Protein AF-A0A7C7VPJ4-F1 (afdb_monomer_lite)

Sequence (74 aa):
MIEPTETEPLETLDYFAESMKKISHEAYSDPQKVLNAPHNTSVSLVDEVKASSPRSLCLSWRMYKKSTFHRSRE

Radius of gyration: 19.78 Å; chains: 1; bounding box: 41×20×56 Å

Foldseek 3Di:
DDDPDDPDDPVVVVVVVVVVVVLVVCCVPPVCCVVQDDDPDPDGDDDVVLCPDPVNDDDDPVSVCVVVVVVVVD

Secondary structure (DSSP, 8-state):
-----TTS-HHHHHHHHHHHHHHHHHHHH-HHHHHT--SSSSS----HHHHH-TTT---SHHHHHHHHHHHT--

pLDDT: mean 92.33, std 11.31, range [43.44, 98.75]

Structure (mmCIF, N/CA/C/O backbone):
data_AF-A0A7C7VPJ4-F1
#
_entry.id   AF-A0A7C7VPJ4-F1
#
loop_
_atom_site.group_PDB
_atom_site.id
_atom_site.type_symbol
_atom_site.label_atom_id
_atom_site.label_alt_id
_atom_site.label_comp_id
_atom_site.label_asym_id
_atom_site.label_entity_id
_atom_site.label_seq_id
_atom_site.pdbx_PDB_ins_code
_atom_site.Cartn_x
_atom_site.Cartn_y
_atom_site.Cartn_z
_atom_site.occupancy
_atom_site.B_iso_or_equiv
_atom_site.auth_seq_id
_atom_site.auth_comp_id
_atom_site.auth_asym_id
_atom_site.auth_atom_id
_atom_site.pdbx_PDB_model_num
ATOM 1 N N . MET A 1 1 ? -0.401 -9.121 6.732 1.00 92.44 1 MET A N 1
ATOM 2 C CA . MET A 1 1 ? 0.384 -8.876 7.959 1.00 92.44 1 MET A CA 1
ATOM 3 C C . MET A 1 1 ? 0.117 -7.438 8.367 1.00 92.44 1 MET A C 1
ATOM 5 O O . MET A 1 1 ? 0.194 -6.590 7.490 1.00 92.44 1 MET A O 1
ATOM 9 N N . ILE A 1 2 ? -0.307 -7.186 9.607 1.00 96.62 2 ILE A N 1
ATOM 10 C CA . ILE A 1 2 ? -0.641 -5.843 10.114 1.00 96.62 2 ILE A CA 1
ATOM 11 C C . ILE A 1 2 ? 0.252 -5.595 11.332 1.00 96.62 2 ILE A C 1
ATOM 13 O O . ILE A 1 2 ? 0.222 -6.397 12.261 1.00 96.62 2 ILE A O 1
ATOM 17 N N . GLU A 1 3 ? 1.039 -4.521 11.302 1.00 97.25 3 GLU A N 1
ATOM 18 C CA . GLU A 1 3 ? 1.988 -4.137 12.353 1.00 97.25 3 GLU A CA 1
ATOM 19 C C . GLU A 1 3 ? 1.866 -2.622 12.601 1.00 97.25 3 GLU A C 1
ATOM 21 O O . GLU A 1 3 ? 2.480 -1.840 11.880 1.00 97.25 3 GLU A O 1
ATOM 26 N N . PRO A 1 4 ? 1.023 -2.182 13.553 1.00 95.06 4 PRO A N 1
ATOM 27 C CA . PRO A 1 4 ? 0.839 -0.759 13.832 1.00 95.06 4 PRO A CA 1
ATOM 28 C C . PRO A 1 4 ? 2.009 -0.128 14.595 1.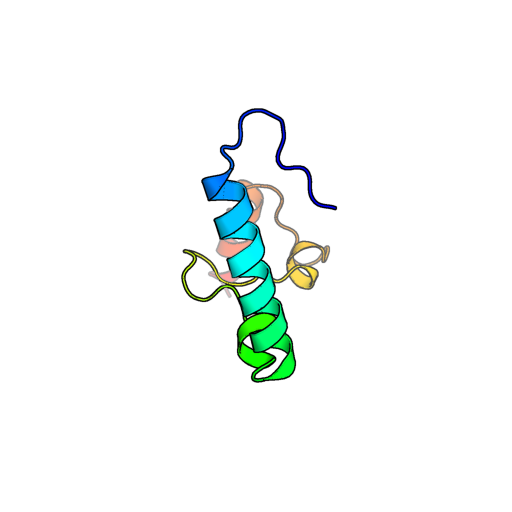00 95.06 4 PRO A C 1
ATOM 30 O O . PRO A 1 4 ? 2.191 1.073 14.494 1.00 95.06 4 PRO A O 1
ATOM 33 N N . THR A 1 5 ? 2.827 -0.909 15.311 1.00 95.88 5 THR A N 1
ATOM 34 C CA . THR A 1 5 ? 3.833 -0.421 16.285 1.00 95.88 5 THR A CA 1
ATOM 35 C C . THR A 1 5 ? 3.212 0.314 17.485 1.00 95.88 5 THR A C 1
ATOM 37 O O . THR A 1 5 ? 1.996 0.482 17.569 1.00 95.88 5 THR A O 1
ATOM 40 N N . GLU A 1 6 ? 4.025 0.672 18.477 1.00 96.75 6 GLU A N 1
ATOM 41 C CA . GLU A 1 6 ? 3.576 1.230 19.758 1.00 96.75 6 GLU A CA 1
ATOM 42 C C . GLU A 1 6 ? 3.266 2.732 19.729 1.00 96.75 6 GLU A C 1
ATOM 44 O O . GLU A 1 6 ? 2.631 3.239 20.652 1.00 96.75 6 GLU A O 1
ATOM 49 N N . THR A 1 7 ? 3.722 3.457 18.704 1.00 98.06 7 THR A N 1
ATOM 50 C CA . THR A 1 7 ? 3.529 4.913 18.612 1.00 98.06 7 THR A CA 1
ATOM 51 C C . THR A 1 7 ? 2.176 5.310 18.033 1.00 98.06 7 THR A C 1
ATOM 53 O O . THR A 1 7 ? 1.812 6.484 18.099 1.00 98.06 7 THR A O 1
ATOM 56 N N . GLU A 1 8 ? 1.437 4.363 17.455 1.00 98.00 8 GLU A N 1
ATOM 57 C CA . GLU A 1 8 ? 0.130 4.641 16.869 1.00 98.00 8 GLU A CA 1
ATOM 58 C C . GLU A 1 8 ? -0.938 4.820 17.956 1.00 98.00 8 GLU A C 1
ATOM 60 O O . GLU A 1 8 ? -1.089 3.963 18.833 1.00 98.00 8 GLU A O 1
ATOM 65 N N . PRO A 1 9 ? -1.706 5.920 17.916 1.00 98.25 9 PRO A N 1
ATOM 66 C CA . PRO A 1 9 ? -2.767 6.155 18.877 1.00 98.25 9 PRO A CA 1
ATOM 67 C C . PRO A 1 9 ? -3.985 5.268 18.571 1.00 98.25 9 PRO A C 1
ATOM 69 O O . PRO A 1 9 ? -4.181 4.809 17.440 1.00 98.25 9 PRO A O 1
ATOM 72 N N . LEU A 1 10 ? -4.834 5.041 19.578 1.00 98.00 10 LEU A N 1
ATOM 73 C CA . LEU A 1 10 ? -6.009 4.168 19.460 1.00 98.00 10 LEU A CA 1
ATOM 74 C C . LEU A 1 10 ? -6.943 4.618 18.327 1.00 98.00 10 LEU A C 1
ATOM 76 O O . LEU A 1 10 ? -7.459 3.792 17.580 1.00 98.00 10 LEU A O 1
ATOM 80 N N . GLU A 1 11 ? -7.093 5.928 18.146 1.00 98.31 11 GLU A N 1
ATOM 81 C CA . GLU A 1 11 ? -7.942 6.526 17.121 1.00 98.31 11 GLU A CA 1
ATOM 82 C C . GLU A 1 11 ? -7.481 6.160 15.702 1.00 98.31 11 GLU A C 1
ATOM 84 O O . GLU A 1 11 ? -8.317 5.941 14.820 1.00 98.31 11 GLU A O 1
ATOM 89 N N . THR A 1 12 ? -6.166 6.042 15.467 1.00 98.38 12 THR A N 1
ATOM 90 C CA . THR A 1 12 ? -5.640 5.581 14.171 1.00 98.38 12 THR A CA 1
ATOM 91 C C . THR A 1 12 ? -5.989 4.114 13.935 1.00 98.38 12 THR A C 1
ATOM 93 O O . THR A 1 12 ? -6.365 3.743 12.820 1.00 98.38 12 THR A O 1
ATOM 96 N N . LEU A 1 13 ? -5.910 3.276 14.974 1.00 98.25 13 LEU A N 1
ATOM 97 C CA . LEU A 1 13 ? -6.246 1.852 14.880 1.00 98.25 13 LEU A CA 1
ATOM 98 C C . LEU A 1 13 ? -7.734 1.645 14.585 1.00 98.25 13 LEU A C 1
ATOM 100 O O . LEU A 1 13 ? -8.082 0.848 13.710 1.00 98.25 13 LEU A O 1
ATOM 104 N N . ASP A 1 14 ? -8.600 2.403 15.257 1.00 98.50 14 ASP A N 1
ATOM 105 C CA . ASP A 1 14 ? -10.043 2.382 15.015 1.00 98.50 14 ASP A CA 1
ATOM 106 C C . ASP A 1 14 ? -10.367 2.849 13.593 1.00 98.50 14 ASP A C 1
ATOM 108 O O . ASP A 1 14 ? -11.130 2.200 12.870 1.00 98.50 14 ASP A O 1
ATOM 112 N N . TYR A 1 15 ? -9.730 3.931 13.140 1.00 98.56 15 TYR A N 1
ATOM 113 C CA . TYR A 1 15 ? -9.896 4.423 11.776 1.00 98.56 15 TYR A CA 1
ATOM 114 C C . TYR A 1 15 ? -9.445 3.399 10.722 1.00 98.56 15 TYR A C 1
ATOM 116 O O . TYR A 1 15 ? -10.127 3.198 9.707 1.00 98.56 15 TYR A O 1
ATOM 124 N N . PHE A 1 16 ? -8.320 2.719 10.954 1.00 98.25 16 PHE A N 1
ATOM 125 C CA . PHE A 1 16 ? -7.852 1.637 10.093 1.00 98.25 16 PHE A CA 1
ATOM 126 C C . PHE A 1 16 ? -8.860 0.478 10.060 1.00 98.25 16 PHE A C 1
ATOM 128 O O . PHE A 1 16 ? -9.231 0.022 8.975 1.00 98.25 16 PHE A O 1
ATOM 135 N N . ALA A 1 17 ? -9.363 0.039 11.218 1.00 98.25 17 ALA A N 1
ATOM 136 C CA . ALA A 1 17 ? -10.345 -1.041 11.311 1.00 98.25 17 ALA A CA 1
ATOM 137 C C . ALA A 1 17 ? -11.647 -0.707 10.564 1.00 98.25 17 ALA A C 1
ATOM 139 O O . ALA A 1 17 ? -12.159 -1.534 9.805 1.00 98.25 17 ALA A O 1
ATOM 140 N N . GLU A 1 18 ? -12.159 0.516 10.715 1.00 98.75 18 GLU A N 1
ATOM 141 C CA . GLU A 1 18 ? -13.337 0.987 9.982 1.00 98.75 18 GLU A CA 1
ATOM 142 C C . GLU A 1 18 ? -13.093 1.061 8.472 1.00 98.75 18 GLU A C 1
ATOM 144 O O . GLU A 1 18 ? -13.953 0.676 7.674 1.00 98.75 18 GLU A O 1
ATOM 149 N N . SER A 1 19 ? -11.903 1.491 8.056 1.00 98.31 19 SER A N 1
ATOM 150 C CA . SER A 1 19 ? -11.521 1.507 6.641 1.00 98.31 19 SER A CA 1
ATOM 151 C C . SER A 1 19 ? -11.473 0.091 6.057 1.00 98.31 19 SER A C 1
ATOM 153 O O . SER A 1 19 ? -12.020 -0.147 4.981 1.00 98.31 19 SER A O 1
ATOM 155 N N . MET A 1 20 ? -10.923 -0.880 6.790 1.00 98.44 20 MET A N 1
ATOM 156 C CA . MET A 1 20 ? -10.893 -2.286 6.368 1.00 98.44 20 MET A CA 1
ATOM 157 C C . MET A 1 20 ? -12.293 -2.903 6.268 1.00 98.44 20 MET A C 1
ATOM 159 O O . MET A 1 20 ? -12.563 -3.650 5.326 1.00 98.44 20 MET A O 1
ATOM 163 N N . LYS A 1 21 ? -13.215 -2.569 7.186 1.00 98.62 21 LYS A N 1
ATOM 164 C CA . LYS A 1 21 ? -14.625 -2.993 7.091 1.00 98.62 21 LYS A CA 1
ATOM 165 C C . LYS A 1 21 ? -15.287 -2.454 5.823 1.00 98.62 21 LYS A C 1
ATOM 167 O O . LYS A 1 21 ? -15.972 -3.206 5.133 1.00 98.62 21 LYS A O 1
ATOM 172 N N . LYS A 1 22 ? -15.053 -1.179 5.494 1.00 98.56 22 LYS A N 1
ATOM 173 C CA . LYS A 1 22 ? -15.568 -0.557 4.264 1.00 98.56 22 LYS A CA 1
ATOM 174 C C . LYS A 1 22 ? -15.002 -1.229 3.018 1.00 98.56 22 LYS A C 1
ATOM 176 O O . LYS A 1 22 ? -15.781 -1.610 2.156 1.00 98.56 22 LYS A O 1
ATOM 181 N N . ILE A 1 23 ? -13.688 -1.451 2.960 1.00 98.25 23 ILE A N 1
ATOM 182 C CA . ILE A 1 23 ? -13.040 -2.149 1.836 1.00 98.25 23 ILE A CA 1
ATOM 183 C C . ILE A 1 23 ? -13.607 -3.562 1.677 1.00 98.25 23 ILE A C 1
ATOM 185 O O . ILE A 1 23 ? -13.914 -3.971 0.563 1.00 98.25 23 ILE A O 1
ATOM 189 N N . SER A 1 24 ? -13.785 -4.297 2.779 1.00 98.44 24 SER A N 1
ATOM 190 C CA . SER A 1 24 ? -14.400 -5.627 2.753 1.00 98.44 24 SER A CA 1
ATOM 191 C C . SER A 1 24 ? -15.811 -5.568 2.169 1.00 98.44 24 SER A C 1
ATOM 193 O O . SER A 1 24 ? -16.122 -6.308 1.241 1.00 98.44 24 SER A O 1
ATOM 195 N N . HIS A 1 25 ? -16.647 -4.640 2.643 1.00 98.69 25 HIS A N 1
ATOM 196 C CA . HIS A 1 25 ? -17.987 -4.448 2.098 1.00 98.69 25 HIS A CA 1
ATOM 197 C C . HIS A 1 25 ? -17.961 -4.114 0.599 1.00 98.69 25 HIS A C 1
ATOM 199 O O . HIS A 1 25 ? -18.667 -4.764 -0.168 1.00 98.69 25 HIS A O 1
ATOM 205 N N . GLU A 1 26 ? -17.124 -3.159 0.180 1.00 98.44 26 GLU A N 1
ATOM 206 C CA . GLU A 1 26 ? -16.953 -2.771 -1.226 1.00 98.44 26 GLU A CA 1
ATOM 207 C C . GLU A 1 26 ? -16.490 -3.946 -2.091 1.00 98.44 26 GLU A C 1
ATOM 209 O O . GLU A 1 26 ? -17.018 -4.144 -3.177 1.00 98.44 26 GLU A O 1
ATOM 214 N N . ALA A 1 27 ? -15.578 -4.786 -1.601 1.00 98.44 27 ALA A N 1
ATOM 215 C CA . ALA A 1 27 ? -15.099 -5.951 -2.338 1.00 98.44 27 ALA A CA 1
ATOM 216 C C . ALA A 1 27 ? -16.213 -6.962 -2.663 1.00 98.44 27 ALA A C 1
ATOM 218 O O . ALA A 1 27 ? -16.115 -7.653 -3.675 1.00 98.44 27 ALA A O 1
ATOM 219 N N . TYR A 1 28 ? -17.263 -7.049 -1.835 1.00 98.25 28 TYR A N 1
ATOM 220 C CA . TYR A 1 28 ? -18.418 -7.917 -2.090 1.00 98.25 28 TYR A CA 1
ATOM 221 C C . TYR A 1 28 ? -19.552 -7.216 -2.849 1.00 98.25 28 TYR A C 1
ATOM 223 O O . TYR A 1 28 ? -20.240 -7.874 -3.628 1.00 98.25 28 TYR A O 1
ATOM 231 N N . SER A 1 29 ? -19.783 -5.920 -2.618 1.00 98.50 29 SER A N 1
ATOM 232 C CA . SER A 1 29 ? -20.912 -5.188 -3.212 1.00 98.50 29 SER A CA 1
ATOM 233 C C . SER A 1 29 ? -20.590 -4.542 -4.561 1.00 98.50 29 SER A C 1
ATOM 235 O O . SER A 1 29 ? -21.446 -4.527 -5.443 1.00 98.50 29 SER A O 1
ATOM 237 N N . ASP A 1 30 ? -19.364 -4.055 -4.744 1.00 98.06 30 ASP A N 1
ATOM 238 C CA . ASP A 1 30 ? -18.848 -3.479 -5.988 1.00 98.06 30 ASP A CA 1
ATOM 239 C C . ASP A 1 30 ? -17.344 -3.794 -6.145 1.00 98.06 30 ASP A C 1
ATOM 241 O O . ASP A 1 30 ? -16.474 -2.945 -5.906 1.00 98.06 30 ASP A O 1
ATOM 245 N N . PRO A 1 31 ? -17.003 -5.028 -6.565 1.00 98.19 31 PRO A N 1
ATOM 246 C CA . PRO A 1 31 ? -15.616 -5.480 -6.633 1.00 98.19 31 PRO A CA 1
ATOM 247 C C . PRO A 1 31 ? -14.732 -4.611 -7.539 1.00 98.19 31 PRO A C 1
ATOM 249 O O . PRO A 1 31 ? -13.527 -4.496 -7.310 1.00 98.19 31 PRO A O 1
ATOM 252 N N . GLN A 1 32 ? -15.311 -3.986 -8.573 1.00 97.81 32 GLN A N 1
ATOM 253 C CA . GLN A 1 32 ? -14.561 -3.174 -9.535 1.00 97.81 32 GLN A CA 1
ATOM 254 C C . GLN A 1 32 ? -13.965 -1.925 -8.894 1.00 97.81 32 GLN A C 1
ATOM 256 O O . GLN A 1 32 ? -12.895 -1.476 -9.308 1.00 97.81 32 GLN A O 1
ATOM 261 N N . LYS A 1 33 ? -14.606 -1.389 -7.855 1.00 96.69 33 LYS A N 1
ATOM 262 C CA . LYS A 1 33 ? -14.081 -0.249 -7.109 1.00 96.69 33 LYS A CA 1
ATOM 263 C C . LYS A 1 33 ? -12.753 -0.575 -6.422 1.00 96.69 33 LYS A C 1
ATOM 265 O O . LYS A 1 33 ? -11.844 0.256 -6.443 1.00 96.69 33 LYS A O 1
ATOM 270 N N . VAL A 1 34 ? -12.631 -1.787 -5.877 1.00 97.44 34 VAL A N 1
ATOM 271 C CA . VAL A 1 34 ? -11.417 -2.275 -5.204 1.00 97.44 34 VAL A CA 1
ATOM 272 C C . VAL A 1 34 ? -10.365 -2.718 -6.220 1.00 97.44 34 VAL A C 1
ATOM 274 O O . VAL A 1 34 ? -9.208 -2.323 -6.108 1.00 97.44 34 VAL A O 1
ATOM 277 N N . LEU A 1 35 ? -10.755 -3.492 -7.238 1.00 96.88 35 LEU A N 1
ATOM 278 C CA . LEU A 1 35 ? -9.823 -4.040 -8.233 1.00 96.88 35 LEU A CA 1
ATOM 279 C C . LEU A 1 35 ? -9.155 -2.968 -9.100 1.00 96.88 35 LEU A C 1
ATOM 281 O O . LEU A 1 35 ? -8.016 -3.153 -9.518 1.00 96.88 35 LEU A O 1
ATOM 285 N N . ASN A 1 36 ? -9.845 -1.855 -9.356 1.00 96.06 36 ASN A N 1
ATOM 286 C CA . ASN A 1 36 ? -9.309 -0.748 -10.149 1.00 96.06 36 ASN A CA 1
ATOM 287 C C . ASN A 1 36 ? -8.680 0.363 -9.291 1.00 96.06 36 ASN A C 1
ATOM 289 O O . ASN A 1 36 ? -8.313 1.407 -9.824 1.00 96.06 36 ASN A O 1
ATOM 293 N N . ALA A 1 37 ? -8.570 0.176 -7.971 1.00 96.19 37 ALA A N 1
ATOM 294 C CA . ALA A 1 37 ? -7.852 1.110 -7.111 1.00 96.19 37 ALA A CA 1
ATOM 295 C C . ALA A 1 37 ? -6.343 1.135 -7.459 1.00 96.19 37 ALA A C 1
ATOM 297 O O . ALA A 1 37 ? -5.801 0.129 -7.924 1.00 96.19 37 ALA A O 1
ATOM 298 N N . PRO A 1 38 ? -5.618 2.240 -7.193 1.00 96.50 38 PRO A N 1
ATOM 299 C CA . PRO A 1 38 ? -6.072 3.500 -6.592 1.00 96.50 38 PRO A CA 1
A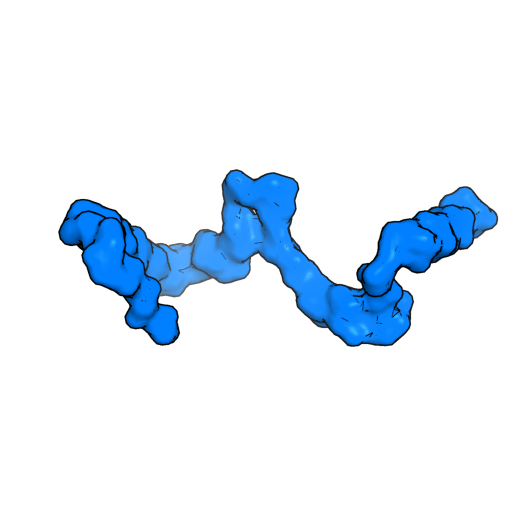TOM 300 C C . PRO A 1 38 ? -6.684 4.493 -7.603 1.00 96.50 38 PRO A C 1
ATOM 302 O O . PRO A 1 38 ? -6.291 4.532 -8.764 1.00 96.50 38 PRO A O 1
ATOM 305 N N . HIS A 1 39 ? -7.600 5.352 -7.130 1.00 95.69 39 HIS A N 1
ATOM 306 C CA . HIS A 1 39 ? -8.346 6.309 -7.976 1.00 95.69 39 HIS A CA 1
ATOM 307 C C . HIS A 1 39 ? -7.882 7.769 -7.875 1.00 95.69 39 HIS A C 1
ATOM 309 O O . HIS A 1 39 ? -8.147 8.555 -8.777 1.00 95.69 39 HIS A O 1
ATOM 315 N N . ASN A 1 40 ? -7.226 8.155 -6.775 1.00 96.44 40 ASN A N 1
ATOM 316 C CA . ASN A 1 40 ? -6.904 9.561 -6.474 1.00 96.44 40 ASN A CA 1
ATOM 317 C C . ASN A 1 40 ? -5.423 9.784 -6.117 1.00 96.44 40 ASN A C 1
ATOM 319 O O . ASN A 1 40 ? -5.066 10.739 -5.431 1.00 96.44 40 ASN A O 1
ATOM 323 N N . THR A 1 41 ? -4.555 8.866 -6.531 1.00 96.69 41 THR A N 1
ATOM 324 C CA . THR A 1 41 ? -3.100 8.992 -6.408 1.00 96.69 41 THR A CA 1
ATOM 325 C C . THR A 1 41 ? -2.522 9.629 -7.670 1.00 96.69 41 THR A C 1
ATOM 327 O O . THR A 1 41 ? -3.097 9.520 -8.749 1.00 96.69 41 THR A O 1
ATOM 330 N N . SER A 1 42 ? -1.352 10.268 -7.567 1.00 97.50 42 SER A N 1
ATOM 331 C CA . SER A 1 42 ? -0.702 10.948 -8.704 1.00 97.50 42 SER A CA 1
ATOM 332 C C . SER A 1 42 ? -0.377 10.029 -9.890 1.00 97.50 42 SER A C 1
ATOM 334 O O . SER A 1 42 ? -0.166 10.505 -11.002 1.00 97.50 42 SER A O 1
ATOM 336 N N . VAL A 1 43 ? -0.302 8.721 -9.647 1.00 95.56 43 VAL A N 1
ATOM 337 C CA . VAL A 1 43 ? -0.162 7.665 -10.654 1.00 95.56 43 VAL A CA 1
ATOM 338 C C . VAL A 1 43 ? -1.152 6.544 -10.345 1.00 95.56 43 VAL A C 1
ATOM 340 O O . VAL A 1 43 ? -1.467 6.310 -9.177 1.00 95.56 43 VAL A O 1
ATOM 343 N N . SER A 1 44 ? -1.641 5.861 -11.380 1.00 94.25 44 SER A N 1
ATOM 344 C CA . SER A 1 44 ? -2.508 4.683 -11.256 1.00 94.25 44 SER A CA 1
ATOM 345 C C . SER A 1 44 ? -1.708 3.422 -10.899 1.00 9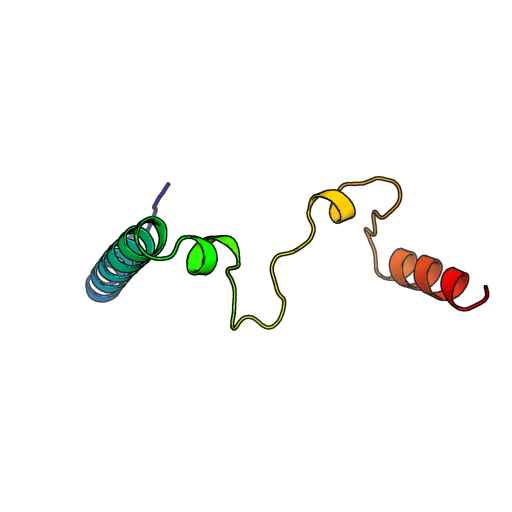4.25 44 SER A C 1
ATOM 347 O O . SER A 1 44 ? -0.486 3.473 -10.735 1.00 94.25 44 SER A O 1
ATOM 349 N N . LEU A 1 45 ? -2.392 2.274 -10.836 1.00 94.56 45 LEU A N 1
ATOM 350 C CA . LEU A 1 45 ? -1.755 0.963 -10.716 1.00 94.56 45 LEU A CA 1
ATOM 351 C C . LEU A 1 45 ? -0.658 0.786 -11.783 1.00 94.56 45 LEU A C 1
ATOM 353 O O . LEU A 1 45 ? -0.875 1.052 -12.969 1.00 94.56 45 LEU A O 1
ATOM 357 N N . VAL A 1 46 ? 0.532 0.379 -11.342 1.00 94.25 46 VAL A N 1
ATOM 358 C CA . VAL A 1 46 ? 1.718 0.225 -12.193 1.00 94.25 46 VAL A CA 1
ATOM 359 C C . VAL A 1 46 ? 1.682 -1.129 -12.902 1.00 94.25 46 VAL A C 1
ATOM 361 O O . VAL A 1 46 ? 1.350 -2.146 -12.302 1.00 94.25 46 VAL A O 1
ATOM 364 N N . ASP A 1 47 ? 2.065 -1.154 -14.180 1.00 94.50 47 ASP A N 1
ATOM 365 C CA . ASP A 1 47 ? 2.193 -2.388 -14.962 1.00 94.50 47 ASP A CA 1
ATOM 366 C C . ASP A 1 47 ? 3.473 -3.151 -14.575 1.00 94.50 47 ASP A C 1
ATOM 368 O O . ASP A 1 47 ? 4.564 -2.904 -15.106 1.00 94.50 47 ASP A O 1
ATOM 372 N N . GLU A 1 48 ? 3.334 -4.075 -13.623 1.00 94.00 48 GLU A N 1
ATOM 373 C CA . GLU A 1 48 ? 4.433 -4.902 -13.114 1.00 94.00 48 GLU A CA 1
ATOM 374 C C . GLU A 1 48 ? 5.021 -5.827 -14.186 1.00 94.00 48 GLU A C 1
ATOM 376 O O . GLU A 1 48 ? 6.239 -5.991 -14.269 1.00 94.00 48 GLU A O 1
ATOM 381 N N . VAL A 1 49 ? 4.186 -6.381 -15.072 1.00 94.38 49 VAL A N 1
ATOM 382 C CA . VAL A 1 49 ? 4.634 -7.299 -16.132 1.00 94.38 49 VAL A CA 1
ATOM 383 C C . VAL A 1 49 ? 5.580 -6.577 -17.086 1.00 94.38 49 VAL A C 1
ATOM 385 O O . VAL A 1 49 ? 6.651 -7.086 -17.439 1.00 94.38 49 VAL A O 1
ATOM 388 N N . LYS A 1 50 ? 5.217 -5.358 -17.485 1.00 93.31 50 LYS A N 1
ATOM 389 C CA . LYS A 1 50 ? 6.069 -4.508 -18.313 1.00 93.31 50 LYS A CA 1
ATOM 390 C C . LYS A 1 50 ? 7.312 -4.047 -17.559 1.00 93.31 50 LYS A C 1
ATOM 392 O O . LYS A 1 50 ? 8.387 -4.011 -18.160 1.00 93.31 50 LYS A O 1
ATOM 397 N N . ALA A 1 51 ? 7.201 -3.715 -16.275 1.00 92.50 51 ALA A N 1
ATOM 398 C CA . ALA A 1 51 ? 8.348 -3.304 -15.468 1.00 92.50 51 ALA A CA 1
ATOM 399 C C . ALA A 1 51 ? 9.395 -4.425 -15.322 1.00 92.50 51 ALA A C 1
ATOM 401 O O . ALA A 1 51 ? 10.593 -4.149 -15.384 1.00 92.50 51 ALA A O 1
ATOM 402 N N . SER A 1 52 ? 8.962 -5.683 -15.198 1.00 93.06 52 SER A N 1
ATOM 403 C CA . SER A 1 52 ? 9.843 -6.848 -15.035 1.00 93.06 52 SER A CA 1
ATOM 404 C C . SER A 1 52 ? 10.321 -7.471 -16.350 1.00 93.06 52 SER A C 1
ATOM 406 O O . SER A 1 52 ? 11.249 -8.281 -16.344 1.00 93.06 52 SER A O 1
ATOM 408 N N . SER A 1 53 ? 9.722 -7.126 -17.494 1.00 93.19 53 SER A N 1
ATOM 409 C CA . SER A 1 53 ? 10.127 -7.700 -18.779 1.00 93.19 53 SER A CA 1
ATOM 410 C C . SER A 1 53 ? 11.497 -7.172 -19.232 1.00 93.19 53 SER A C 1
ATOM 412 O O . SER A 1 53 ? 11.662 -5.957 -19.369 1.00 93.19 53 SER A O 1
ATOM 414 N N . PRO A 1 54 ? 12.457 -8.042 -19.616 1.00 90.62 54 PRO A N 1
ATOM 415 C CA . PRO A 1 54 ? 13.759 -7.613 -20.139 1.00 90.62 54 PRO A CA 1
ATOM 416 C C . PRO A 1 54 ? 13.677 -6.681 -21.358 1.00 90.62 54 PRO A C 1
ATOM 418 O O . PRO A 1 54 ? 14.601 -5.914 -21.612 1.00 90.62 54 PRO A O 1
ATOM 421 N N . ARG A 1 55 ? 12.568 -6.728 -22.112 1.00 89.19 55 ARG A N 1
ATOM 422 C CA . ARG A 1 55 ? 12.339 -5.895 -23.306 1.00 89.19 55 ARG A CA 1
ATOM 423 C C . ARG A 1 55 ? 11.971 -4.445 -22.985 1.00 89.19 55 ARG A C 1
ATOM 425 O O . ARG A 1 55 ? 12.168 -3.575 -23.828 1.00 89.19 55 ARG A O 1
ATOM 432 N N . SER A 1 56 ? 11.419 -4.183 -21.805 1.00 90.31 56 SER A N 1
ATOM 433 C CA . SER A 1 56 ? 10.947 -2.856 -21.378 1.00 90.31 56 SER A CA 1
ATOM 434 C C . SER A 1 56 ? 11.604 -2.363 -20.091 1.00 90.31 56 SER A C 1
ATOM 436 O O . SER A 1 56 ? 11.277 -1.274 -19.620 1.00 90.31 56 SER A O 1
ATOM 438 N N . LEU A 1 57 ? 12.551 -3.130 -19.549 1.00 91.69 57 LEU A N 1
ATOM 439 C CA . LEU A 1 57 ? 13.268 -2.812 -18.326 1.00 91.69 57 LEU A CA 1
ATOM 440 C C . LEU A 1 57 ? 14.049 -1.496 -18.454 1.00 91.69 57 LEU A C 1
ATOM 442 O O . LEU A 1 57 ? 14.859 -1.303 -19.364 1.00 91.69 57 LEU A O 1
ATOM 446 N N . CYS A 1 58 ? 13.849 -0.599 -17.491 1.00 92.62 58 CYS A N 1
ATOM 447 C CA . CYS A 1 58 ? 14.520 0.691 -17.442 1.00 92.62 58 CYS A CA 1
ATOM 448 C C . CYS A 1 58 ? 15.054 0.974 -16.03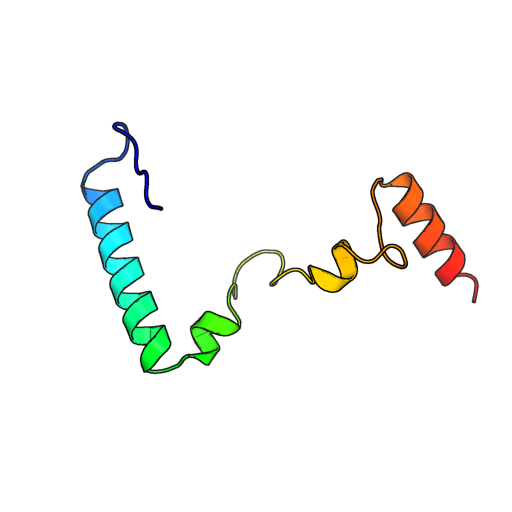3 1.00 92.62 58 CYS A C 1
ATOM 450 O O . CYS A 1 58 ? 14.330 1.459 -15.171 1.00 92.62 58 CYS A O 1
ATOM 452 N N . LEU A 1 59 ? 16.344 0.703 -15.815 1.00 94.19 59 LEU A N 1
ATOM 453 C CA . LEU A 1 59 ? 16.974 0.782 -14.487 1.00 94.19 59 LEU A CA 1
ATOM 454 C C . LEU A 1 59 ? 17.595 2.146 -14.165 1.00 94.19 59 LEU A C 1
ATOM 456 O O . LEU A 1 59 ? 17.984 2.404 -13.032 1.00 94.19 59 LEU A O 1
ATOM 460 N N . SER A 1 60 ? 17.755 3.020 -15.160 1.00 95.12 60 SER A N 1
ATOM 461 C CA . SER A 1 60 ? 18.344 4.341 -14.947 1.00 95.12 60 SER A CA 1
ATOM 462 C C . SER A 1 60 ? 17.739 5.385 -15.867 1.00 95.12 60 SER A C 1
ATOM 464 O O . SER A 1 60 ? 17.320 5.096 -16.990 1.00 95.12 60 SER A O 1
ATOM 466 N N . TRP A 1 61 ? 17.807 6.643 -15.440 1.00 94.50 61 TRP A N 1
ATOM 467 C CA . TRP A 1 61 ? 17.391 7.772 -16.268 1.00 94.50 61 TRP A CA 1
ATOM 468 C C . TRP A 1 61 ? 18.142 7.844 -17.608 1.00 94.50 61 TRP A C 1
ATOM 470 O O . TRP A 1 61 ? 17.583 8.231 -18.632 1.00 94.50 61 TRP A O 1
ATOM 480 N N . ARG A 1 62 ? 19.418 7.430 -17.644 1.00 95.19 62 ARG A N 1
ATOM 481 C CA . ARG A 1 62 ? 20.199 7.379 -18.893 1.00 95.19 62 ARG A CA 1
ATOM 482 C C . ARG A 1 62 ? 19.652 6.323 -19.857 1.00 95.19 62 ARG A C 1
ATOM 484 O O . ARG A 1 62 ? 19.620 6.588 -21.055 1.00 95.19 62 ARG A O 1
ATOM 491 N N . MET A 1 63 ? 19.218 5.165 -19.354 1.00 93.50 63 MET A N 1
ATOM 492 C CA . MET A 1 63 ? 18.559 4.134 -20.169 1.00 93.50 63 MET A CA 1
ATOM 493 C C . MET A 1 63 ? 17.214 4.626 -20.696 1.00 93.50 63 MET A C 1
ATOM 495 O O . MET A 1 63 ? 16.961 4.489 -21.891 1.00 93.50 63 MET A O 1
ATOM 499 N N . TYR A 1 64 ? 16.415 5.273 -19.839 1.00 91.75 64 TYR A N 1
ATOM 500 C CA . TYR A 1 64 ? 15.148 5.887 -20.238 1.00 91.75 64 TYR A CA 1
ATOM 501 C C . TYR A 1 64 ? 15.352 6.847 -21.408 1.00 91.75 64 TYR A C 1
ATOM 503 O O . TYR A 1 64 ? 14.767 6.654 -22.470 1.00 91.75 64 TYR A O 1
ATOM 511 N N . LYS A 1 65 ? 16.263 7.821 -21.252 1.00 93.19 65 LYS A N 1
ATOM 512 C CA . LYS A 1 65 ? 16.571 8.795 -22.305 1.00 93.19 65 LYS A CA 1
ATOM 513 C C . LYS A 1 65 ? 17.045 8.138 -23.599 1.00 93.19 65 LYS A C 1
ATOM 515 O O . LYS A 1 65 ? 16.678 8.604 -24.663 1.00 93.19 65 LYS A O 1
ATOM 520 N N . LYS A 1 66 ? 17.847 7.067 -23.549 1.00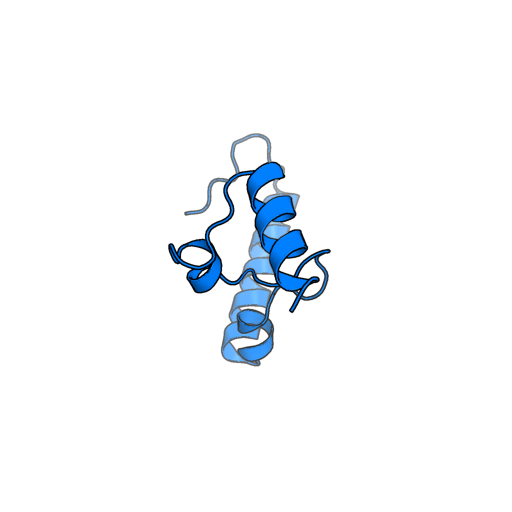 88.88 66 LYS A N 1
ATOM 521 C CA . LYS A 1 66 ? 18.281 6.355 -24.767 1.00 88.88 66 LYS A CA 1
ATOM 522 C C . LYS A 1 66 ? 17.116 5.661 -25.480 1.00 88.88 66 LYS A C 1
ATOM 524 O O . LYS A 1 66 ? 17.032 5.740 -26.701 1.00 88.88 66 LYS A O 1
ATOM 529 N N . SER A 1 67 ? 16.238 5.007 -24.718 1.00 82.19 67 SER A N 1
ATOM 530 C CA . SER A 1 67 ? 15.059 4.303 -25.235 1.00 82.19 67 SER A CA 1
ATOM 531 C C . SER A 1 67 ? 14.053 5.266 -25.872 1.00 82.19 67 SER A C 1
ATOM 533 O O . SER A 1 67 ? 13.582 5.035 -26.986 1.00 82.19 67 SER A O 1
ATOM 535 N N . THR A 1 68 ? 13.779 6.395 -25.217 1.00 76.62 68 THR A N 1
ATOM 536 C CA . THR A 1 68 ? 12.856 7.407 -25.744 1.00 76.62 68 THR A CA 1
ATOM 537 C C . THR A 1 68 ? 13.430 8.163 -26.938 1.00 76.62 68 THR A C 1
ATOM 539 O O . THR A 1 68 ? 12.692 8.438 -27.875 1.00 76.62 68 THR A O 1
ATOM 542 N N . PHE A 1 69 ? 14.741 8.426 -26.958 1.00 69.50 69 PHE A N 1
ATOM 543 C CA . PHE A 1 69 ? 15.401 9.133 -28.062 1.00 69.50 69 PHE A CA 1
ATOM 544 C C . PHE A 1 69 ? 15.511 8.297 -29.350 1.00 69.50 69 PHE A C 1
ATOM 546 O O . PHE A 1 69 ? 15.521 8.865 -30.439 1.00 69.50 69 PHE A O 1
ATOM 553 N N . HIS A 1 70 ? 15.587 6.961 -29.251 1.00 58.97 70 HIS A N 1
ATOM 554 C CA . HIS A 1 70 ? 15.487 6.076 -30.424 1.00 58.97 70 HIS A CA 1
ATOM 555 C C . HIS A 1 70 ? 14.054 6.015 -30.968 1.00 58.97 70 HIS A C 1
ATOM 557 O O . HIS A 1 70 ? 13.866 6.101 -32.174 1.00 58.97 70 HIS A O 1
ATOM 563 N N . ARG A 1 71 ? 13.046 5.955 -30.087 1.00 58.25 71 ARG A N 1
ATOM 564 C CA . ARG A 1 71 ? 11.623 5.917 -30.474 1.00 58.25 71 ARG A CA 1
ATOM 565 C C . ARG A 1 71 ? 11.088 7.198 -31.113 1.00 58.25 71 ARG A C 1
ATOM 567 O O . ARG A 1 71 ? 10.044 7.145 -31.737 1.00 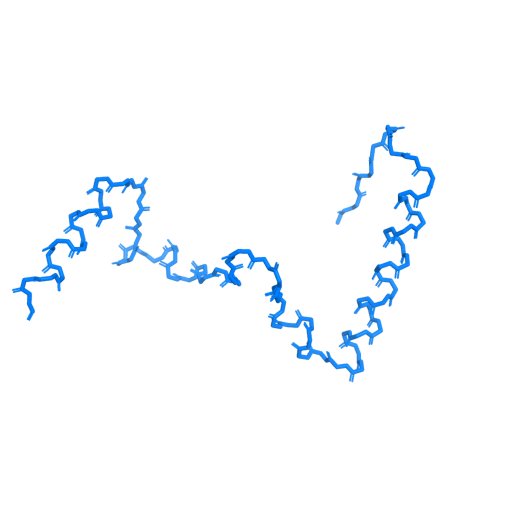58.25 71 ARG A O 1
ATOM 574 N N . SER A 1 72 ? 11.751 8.338 -30.934 1.00 58.75 72 SER A N 1
ATOM 575 C CA . SER A 1 72 ? 11.353 9.612 -31.550 1.00 58.75 72 SER A CA 1
ATOM 576 C C . SER A 1 72 ? 12.014 9.875 -32.913 1.00 58.75 72 SER A C 1
ATOM 578 O O . SER A 1 72 ? 11.888 10.976 -33.442 1.00 58.75 72 SER A O 1
ATOM 580 N N . ARG A 1 73 ? 12.790 8.917 -33.441 1.00 53.47 73 ARG A N 1
ATOM 581 C CA . ARG A 1 73 ? 13.454 8.991 -34.756 1.00 53.47 73 ARG A CA 1
ATOM 582 C C . ARG A 1 73 ? 12.920 7.976 -35.776 1.00 53.47 73 ARG A C 1
ATOM 584 O O . ARG A 1 73 ? 13.378 8.004 -36.916 1.00 53.47 73 ARG A O 1
ATOM 591 N N . GLU A 1 74 ? 11.988 7.126 -35.362 1.00 43.44 74 GLU A N 1
ATOM 592 C CA . GLU A 1 74 ? 11.134 6.288 -36.216 1.00 43.44 74 GLU A CA 1
ATOM 593 C C . GLU A 1 74 ? 9.751 6.938 -36.318 1.00 43.44 74 GLU A C 1
ATOM 595 O O . GLU A 1 74 ? 9.147 6.848 -37.408 1.00 43.44 74 GLU A O 1
#